Protein AF-A0A7C5MSK5-F1 (afdb_monomer)

Foldseek 3Di:
DPPPPPVVVVVPPVVVVVVVVVVVVCVCCPDPVNVVVVVVVPDDPVVVVVVVVVCLVVQVVVDPDPVSVVVSVVVVVVVVLVVVQCCCCVVVVADQPLSVVLVVQLVVQCCVQCDCPVVDRDDPVVSVVVSVVVSVVVCCVLVVVLVVDDHVVSNVSSVVNNVVD

Mean predicted aligned error: 13.77 Å

Radius of gyration: 24.43 Å; Cα contacts (8 Å, |Δi|>4): 81; chains: 1; bounding box: 42×59×68 Å

pLDDT: mean 76.77, std 10.59, range [50.25, 93.06]

Structure (mmCIF, N/CA/C/O backbone):
data_AF-A0A7C5MSK5-F1
#
_entry.id   AF-A0A7C5MSK5-F1
#
loop_
_atom_site.group_PDB
_atom_site.id
_atom_site.type_symbol
_atom_site.label_atom_id
_atom_site.label_alt_id
_atom_site.label_comp_id
_atom_site.label_asym_id
_atom_site.label_entity_id
_atom_site.label_seq_id
_atom_site.pdbx_PDB_ins_code
_atom_site.Cartn_x
_atom_site.Cartn_y
_atom_site.Cartn_z
_atom_site.occupancy
_atom_site.B_iso_or_equiv
_atom_site.auth_seq_id
_atom_site.auth_comp_id
_atom_site.auth_asym_id
_atom_site.auth_atom_id
_atom_site.pdbx_PDB_model_num
ATOM 1 N N . MET A 1 1 ? -23.094 27.387 48.969 1.00 50.25 1 MET A N 1
ATOM 2 C CA . MET A 1 1 ? -21.885 28.092 48.477 1.00 50.25 1 MET A CA 1
ATOM 3 C C . MET A 1 1 ? -21.241 27.317 47.320 1.00 50.25 1 MET A C 1
ATOM 5 O O . MET A 1 1 ? -20.204 26.709 47.516 1.00 50.25 1 MET A O 1
ATOM 9 N N . GLY A 1 2 ? -21.841 27.285 46.120 1.00 55.19 2 GLY A N 1
ATOM 10 C CA . GLY A 1 2 ? -21.257 26.493 45.015 1.00 55.19 2 GLY A CA 1
ATOM 11 C C . GLY A 1 2 ? -21.696 26.831 43.585 1.00 55.19 2 GLY A C 1
ATOM 12 O O . GLY A 1 2 ? -21.072 26.357 42.645 1.00 55.19 2 GLY A O 1
ATOM 13 N N . ALA A 1 3 ? -22.719 27.669 43.387 1.00 58.47 3 ALA A N 1
ATOM 14 C CA . ALA A 1 3 ? -23.242 27.969 42.048 1.00 58.47 3 ALA A CA 1
ATOM 15 C C . ALA A 1 3 ? -22.539 29.143 41.329 1.00 58.47 3 ALA A C 1
ATOM 17 O O . ALA A 1 3 ? -22.698 29.295 40.126 1.00 58.47 3 ALA A O 1
ATOM 18 N N . GLY A 1 4 ? -21.739 29.955 42.035 1.00 54.47 4 GLY A N 1
ATOM 19 C CA . GLY A 1 4 ? -21.112 31.167 41.480 1.00 54.47 4 GLY A CA 1
ATOM 20 C C . GLY A 1 4 ? -19.731 30.981 40.836 1.00 54.47 4 GLY A C 1
ATOM 21 O O . GLY A 1 4 ? -19.234 31.903 40.206 1.00 54.47 4 GLY A O 1
ATOM 22 N N . LEU A 1 5 ? -19.100 29.808 40.980 1.00 58.09 5 LEU A N 1
ATOM 23 C CA . LEU A 1 5 ? -17.732 29.565 40.486 1.00 58.09 5 LEU A CA 1
ATOM 24 C C . LEU A 1 5 ? -17.676 28.941 39.081 1.00 58.09 5 LEU A C 1
ATOM 26 O O . LEU A 1 5 ? -16.615 28.939 38.465 1.00 58.09 5 LEU A O 1
ATOM 30 N N . LYS A 1 6 ? -18.796 28.429 38.547 1.00 55.56 6 LYS A N 1
ATOM 31 C CA . LYS A 1 6 ? -18.825 27.852 37.190 1.00 55.56 6 LYS A CA 1
ATOM 32 C C . LYS A 1 6 ? -18.839 28.920 36.090 1.00 55.56 6 LYS A C 1
ATOM 34 O O . LYS A 1 6 ? -18.105 28.763 35.117 1.00 55.56 6 LYS A O 1
ATOM 39 N N . SER A 1 7 ? -19.567 30.029 36.271 1.00 56.59 7 SER A N 1
ATOM 40 C CA . SER A 1 7 ? -19.706 31.061 35.226 1.00 56.59 7 SER A CA 1
ATOM 41 C C . SER A 1 7 ? -18.412 31.834 34.949 1.00 56.59 7 SER A C 1
ATOM 43 O O . SER A 1 7 ? -18.141 32.186 33.806 1.00 56.59 7 SER A O 1
ATOM 45 N N . LEU A 1 8 ? -17.558 32.025 35.961 1.00 57.50 8 LEU A N 1
ATOM 46 C CA . LEU A 1 8 ? -16.261 32.700 35.809 1.00 57.50 8 LEU A CA 1
ATOM 47 C C . LEU A 1 8 ? -15.226 31.868 35.038 1.00 57.50 8 LEU A C 1
ATOM 49 O O . LEU A 1 8 ? -14.209 32.402 34.612 1.00 57.50 8 LEU A O 1
ATOM 53 N N . SER A 1 9 ? -15.468 30.566 34.860 1.00 59.94 9 SER A N 1
ATOM 54 C CA . SER A 1 9 ? -14.573 29.682 34.112 1.00 59.94 9 SER A CA 1
ATOM 55 C C . SER A 1 9 ? -14.976 29.536 32.635 1.00 59.94 9 SER A C 1
ATOM 57 O O . SER A 1 9 ? -14.145 29.190 31.801 1.00 59.94 9 SER A O 1
ATOM 59 N N . GLU A 1 10 ? -16.233 29.809 32.286 1.00 59.78 10 GLU A N 1
ATOM 60 C CA . GLU A 1 10 ? -16.720 29.804 30.895 1.00 59.78 10 GLU A CA 1
ATOM 61 C C . GLU A 1 10 ? -16.517 31.172 30.225 1.00 59.78 10 GLU A C 1
ATOM 63 O O . GLU A 1 10 ? -16.223 31.257 29.033 1.00 59.78 10 GLU A O 1
ATOM 68 N N . PHE A 1 11 ? -16.550 32.255 31.008 1.00 59.31 11 PHE A N 1
ATOM 69 C CA . PHE A 1 11 ? -16.302 33.604 30.513 1.00 59.31 11 PHE A CA 1
ATOM 70 C C . PHE A 1 11 ? -14.816 33.799 30.159 1.00 59.31 11 PHE A C 1
ATOM 72 O O . PHE A 1 11 ? -13.967 34.018 31.020 1.00 59.31 11 PHE A O 1
ATOM 79 N N . GLY A 1 12 ? -14.492 33.686 28.869 1.00 64.50 12 GLY A N 1
ATOM 80 C CA . GLY A 1 12 ? -13.168 33.976 28.311 1.00 64.50 12 GLY A CA 1
ATOM 81 C C . GLY A 1 12 ? -12.453 32.784 27.675 1.00 64.50 12 GLY A C 1
ATOM 82 O O . GLY A 1 12 ? -11.651 33.008 26.772 1.00 64.50 12 GLY A O 1
ATOM 83 N N . ARG A 1 13 ? -12.765 31.534 28.050 1.00 65.50 13 ARG A N 1
ATOM 84 C CA . ARG A 1 13 ? -12.197 30.353 27.367 1.00 65.50 13 ARG A CA 1
ATOM 85 C C . ARG A 1 13 ? -12.803 30.160 25.983 1.00 65.50 13 ARG A C 1
ATOM 87 O O . ARG A 1 13 ? -12.049 30.027 25.028 1.00 65.50 13 ARG A O 1
ATOM 94 N N . ASP A 1 14 ? -14.120 30.260 25.852 1.00 70.25 14 ASP A N 1
ATOM 95 C CA . ASP A 1 14 ? -14.796 29.981 24.577 1.00 70.25 14 ASP A CA 1
ATOM 96 C C . ASP A 1 14 ? -14.545 31.084 23.550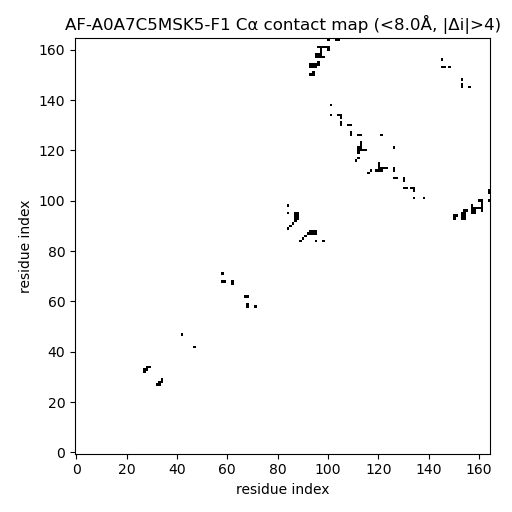 1.00 70.25 14 ASP A C 1
ATOM 98 O O . ASP A 1 14 ? -14.301 30.813 22.378 1.00 70.25 14 ASP A O 1
ATOM 102 N N . GLU A 1 15 ? -14.492 32.342 23.993 1.00 75.25 15 GLU A N 1
ATOM 103 C CA . GLU A 1 15 ? -14.142 33.444 23.103 1.00 75.25 15 GLU A CA 1
ATOM 104 C C . GLU A 1 15 ? -12.661 33.452 22.717 1.00 75.25 15 GLU A C 1
ATOM 106 O O . GLU A 1 15 ? -12.322 33.837 21.599 1.00 75.25 15 GLU A O 1
ATOM 111 N N . TRP A 1 16 ? -11.758 33.084 23.634 1.00 71.31 16 TRP A N 1
ATOM 112 C CA . TRP A 1 16 ? -10.331 32.997 23.323 1.00 71.31 16 TRP A CA 1
ATOM 113 C C . TRP A 1 16 ? -10.060 31.833 22.371 1.00 71.31 16 TRP A C 1
ATOM 115 O O . TRP A 1 16 ? -9.386 32.033 21.366 1.00 71.31 16 TRP A O 1
ATOM 125 N N . VAL A 1 17 ? -10.670 30.667 22.609 1.00 75.75 17 VAL A N 1
ATOM 126 C CA . VAL A 1 17 ? -10.592 29.501 21.717 1.00 75.75 17 VAL A CA 1
ATOM 127 C C . VAL A 1 17 ? -11.210 29.815 20.355 1.00 75.75 17 VAL A C 1
ATOM 129 O O . VAL A 1 17 ? -10.556 29.579 19.345 1.00 75.75 17 VAL A O 1
ATOM 132 N N . ALA A 1 18 ? -12.388 30.444 20.295 1.00 72.75 18 ALA A N 1
ATOM 133 C CA . ALA A 1 18 ? -13.009 30.838 19.028 1.00 72.75 18 ALA A CA 1
ATOM 134 C C . ALA A 1 18 ? -12.178 31.888 18.267 1.00 72.75 18 ALA A C 1
ATOM 136 O O . ALA A 1 18 ? -12.077 31.838 17.039 1.00 72.75 18 ALA A O 1
ATOM 137 N N . ARG A 1 19 ? -11.544 32.837 18.973 1.00 74.81 19 ARG A N 1
ATOM 138 C CA . ARG A 1 19 ? -10.623 33.813 18.363 1.00 74.81 19 ARG A CA 1
ATOM 139 C C . ARG A 1 19 ? -9.342 33.151 17.859 1.00 74.81 19 ARG A C 1
ATOM 141 O O . ARG A 1 19 ? -8.863 33.536 16.794 1.00 74.81 19 ARG A O 1
ATOM 148 N N . GLU A 1 20 ? -8.821 32.157 18.571 1.00 71.94 20 GLU A N 1
ATOM 149 C CA . GLU A 1 20 ? -7.599 31.438 18.205 1.00 71.94 20 GLU A CA 1
ATOM 150 C C . GLU A 1 20 ? -7.835 30.441 17.061 1.00 71.94 20 GLU A C 1
ATOM 152 O O . GLU A 1 20 ? -7.024 30.359 16.137 1.00 71.94 20 GLU A O 1
ATOM 157 N N . GLU A 1 21 ? -8.980 29.752 17.042 1.00 68.19 21 GLU A N 1
ATOM 158 C CA . GLU A 1 21 ? -9.434 28.942 15.906 1.00 68.19 21 GLU A CA 1
ATOM 159 C C . GLU A 1 21 ? -9.630 29.804 14.663 1.00 68.19 21 GLU A C 1
ATOM 161 O O . GLU A 1 21 ? -9.131 29.450 13.594 1.00 68.19 21 GLU A O 1
ATOM 166 N N . LYS A 1 22 ? -10.253 30.979 14.807 1.00 65.56 22 LYS A N 1
ATOM 167 C CA . LYS A 1 22 ? -10.394 31.941 13.710 1.00 65.56 22 LYS A CA 1
ATOM 168 C C . LYS A 1 22 ? -9.035 32.473 13.243 1.00 65.56 22 LYS A C 1
ATOM 170 O O . LYS A 1 22 ? -8.800 32.537 12.044 1.00 65.56 22 LYS A O 1
ATOM 175 N N . ARG A 1 23 ? -8.080 32.740 14.148 1.00 63.53 23 ARG A N 1
ATOM 176 C CA . ARG A 1 23 ? -6.688 33.110 13.800 1.00 63.53 23 ARG A CA 1
ATOM 177 C C . ARG A 1 23 ? -5.941 31.993 13.072 1.00 63.53 23 ARG A C 1
ATOM 179 O O . ARG A 1 23 ? -5.189 32.278 12.140 1.00 63.53 23 ARG A O 1
ATOM 186 N N . ARG A 1 24 ? -6.132 30.733 13.476 1.00 63.25 24 ARG A N 1
ATOM 187 C CA . ARG A 1 24 ? -5.553 29.554 12.807 1.00 63.25 24 ARG A CA 1
ATOM 188 C C . ARG A 1 24 ? -6.176 29.329 11.430 1.00 63.25 24 ARG A C 1
ATOM 190 O O . ARG A 1 24 ? -5.444 29.040 10.486 1.00 63.25 24 ARG A O 1
ATOM 197 N N . GLN A 1 25 ? -7.488 29.516 11.295 1.00 63.75 25 GLN A N 1
ATOM 198 C CA . GLN A 1 25 ? -8.202 29.442 10.018 1.00 63.75 25 GLN A CA 1
ATOM 199 C C . GLN A 1 25 ? -7.803 30.591 9.078 1.00 63.75 25 GLN A C 1
ATOM 201 O O . GLN A 1 25 ? -7.498 30.339 7.912 1.00 63.75 25 GLN A O 1
ATOM 206 N N . ASP A 1 26 ? -7.696 31.822 9.580 1.00 60.56 26 ASP A N 1
ATOM 207 C CA . ASP A 1 26 ? -7.295 33.012 8.814 1.00 60.56 26 ASP A CA 1
ATOM 208 C C . ASP A 1 26 ? -5.798 32.994 8.445 1.00 60.56 26 ASP A C 1
ATOM 210 O O . ASP A 1 26 ? -5.410 33.428 7.358 1.00 60.56 26 ASP A O 1
ATOM 214 N N . GLY A 1 27 ? -4.938 32.451 9.315 1.00 60.00 27 GLY A N 1
ATOM 215 C CA . GLY A 1 27 ? -3.505 32.280 9.056 1.00 60.00 27 GLY A CA 1
ATOM 216 C C . GLY A 1 27 ? -3.202 31.173 8.042 1.00 60.00 27 GLY A C 1
ATOM 217 O O . GLY A 1 27 ? -2.322 31.333 7.195 1.00 60.00 27 GLY A O 1
ATOM 218 N N . ALA A 1 28 ? -3.963 30.074 8.074 1.00 57.59 28 ALA A N 1
ATOM 219 C CA . ALA A 1 28 ? -3.832 28.978 7.113 1.00 57.59 28 ALA A CA 1
ATOM 220 C C . ALA A 1 28 ? -4.424 29.313 5.731 1.00 57.59 28 ALA A C 1
ATOM 222 O O . ALA A 1 28 ? -3.951 28.791 4.720 1.00 57.59 28 ALA A O 1
ATOM 223 N N . SER A 1 29 ? -5.433 30.188 5.671 1.00 55.62 29 SER A N 1
ATOM 224 C CA . SER A 1 29 ? -6.126 30.567 4.431 1.00 55.62 29 SER A CA 1
ATOM 225 C C . SER A 1 29 ? -5.486 31.747 3.686 1.00 55.62 29 SER A C 1
ATOM 227 O O . SER A 1 29 ? -5.627 31.830 2.468 1.00 55.62 29 SER A O 1
ATOM 229 N N . ARG A 1 30 ? -4.726 32.625 4.361 1.00 59.44 30 ARG A N 1
ATOM 230 C CA . ARG A 1 30 ? -4.070 33.794 3.727 1.00 59.44 30 ARG A CA 1
ATOM 231 C C . ARG A 1 30 ? -2.661 33.554 3.176 1.00 59.44 30 ARG A C 1
ATOM 233 O O . ARG A 1 30 ? -2.131 34.409 2.468 1.00 59.44 30 ARG A O 1
ATOM 240 N N . GLY A 1 31 ? -2.030 32.419 3.472 1.00 64.75 31 GLY A N 1
ATOM 241 C CA . GLY A 1 31 ? -0.709 32.088 2.931 1.00 64.75 31 GLY A CA 1
ATOM 242 C C . GLY A 1 31 ? -0.776 31.667 1.459 1.00 64.75 31 GLY A C 1
ATOM 243 O O . GLY A 1 31 ? -1.725 31.009 1.048 1.00 64.75 31 GLY A O 1
ATOM 244 N N . ARG A 1 32 ? 0.274 31.944 0.669 1.00 64.69 32 ARG A N 1
ATOM 245 C CA . ARG A 1 32 ? 0.451 31.423 -0.712 1.00 64.69 32 ARG A CA 1
ATOM 246 C C . ARG A 1 32 ? 0.181 29.909 -0.826 1.00 64.69 32 ARG A C 1
ATOM 248 O O . ARG A 1 32 ? -0.256 29.428 -1.864 1.00 64.69 32 ARG A O 1
ATOM 255 N N . LEU A 1 33 ? 0.397 29.179 0.268 1.00 64.75 33 LEU A N 1
ATOM 256 C CA . LEU A 1 33 ? 0.122 27.751 0.418 1.00 64.75 33 LEU A CA 1
ATOM 257 C C . LEU A 1 33 ? -1.383 27.416 0.436 1.00 64.75 33 LEU A C 1
ATOM 259 O O . LEU A 1 33 ? -1.766 26.367 -0.069 1.00 64.75 33 LEU A O 1
ATOM 263 N N . GLY A 1 34 ? -2.240 28.301 0.954 1.00 63.84 34 GLY A N 1
ATOM 264 C CA . GLY A 1 34 ? -3.701 28.165 0.937 1.00 63.84 34 GLY A CA 1
ATOM 265 C C . GLY A 1 34 ? -4.287 28.298 -0.469 1.00 63.84 34 GLY A C 1
ATOM 266 O O . GLY A 1 34 ? -5.127 27.490 -0.853 1.00 63.84 34 GLY A O 1
ATOM 267 N N . LEU A 1 35 ? -3.759 29.226 -1.278 1.00 68.94 35 LEU A N 1
ATOM 268 C CA . LEU A 1 35 ? -4.138 29.384 -2.691 1.00 68.94 35 LEU A CA 1
ATOM 269 C C . LEU A 1 35 ? -3.721 28.173 -3.535 1.00 68.94 35 LEU A C 1
ATOM 271 O O . LEU A 1 35 ? -4.516 27.674 -4.327 1.00 68.94 35 LEU A O 1
ATOM 275 N N . LEU A 1 36 ? -2.505 27.651 -3.328 1.00 66.00 36 LEU A N 1
ATOM 276 C CA . LEU A 1 36 ? -2.052 26.418 -3.982 1.00 66.00 36 LEU A CA 1
ATOM 277 C C . LEU A 1 36 ? -2.899 25.213 -3.558 1.00 66.00 36 LEU A C 1
ATOM 279 O O . LEU A 1 36 ? -3.267 24.396 -4.398 1.00 66.00 36 LEU A O 1
ATOM 283 N N . ARG A 1 37 ? -3.261 25.118 -2.272 1.00 64.44 37 ARG A N 1
ATOM 284 C CA . ARG A 1 37 ? -4.118 24.044 -1.752 1.00 64.44 37 ARG A CA 1
ATOM 285 C C . ARG A 1 37 ? -5.536 24.123 -2.315 1.00 64.44 37 ARG A C 1
ATOM 287 O O . ARG A 1 37 ? -6.082 23.088 -2.679 1.00 64.44 37 ARG A O 1
ATOM 294 N N . GLN A 1 38 ? -6.104 25.322 -2.437 1.00 68.62 38 GLN A N 1
ATOM 295 C CA . GLN A 1 38 ? -7.431 25.549 -3.013 1.00 68.62 38 GLN A CA 1
ATOM 296 C C . GLN A 1 38 ? -7.444 25.277 -4.523 1.00 68.62 38 GLN A C 1
ATOM 298 O O . GLN A 1 38 ? -8.363 24.626 -5.013 1.00 68.62 38 GLN A O 1
ATOM 303 N N . ALA A 1 39 ? -6.387 25.669 -5.244 1.00 67.88 39 ALA A N 1
ATOM 304 C CA . ALA A 1 39 ? -6.204 25.318 -6.651 1.00 67.88 39 ALA A CA 1
ATOM 305 C C . ALA A 1 39 ? -6.086 23.798 -6.846 1.00 67.88 39 ALA A C 1
ATOM 307 O O . ALA A 1 39 ? -6.702 23.251 -7.752 1.00 67.88 39 ALA A O 1
ATOM 308 N N . TRP A 1 40 ? -5.363 23.095 -5.966 1.00 64.12 40 TRP A N 1
ATOM 309 C CA . TRP A 1 40 ? -5.205 21.637 -6.036 1.00 64.12 40 TRP A CA 1
ATOM 310 C C . TRP A 1 40 ? -6.466 20.865 -5.614 1.00 64.12 40 TRP A C 1
ATOM 312 O O . TRP A 1 40 ? -6.715 19.760 -6.095 1.00 64.12 40 TRP A O 1
ATOM 322 N N . GLN A 1 41 ? -7.282 21.443 -4.728 1.00 66.81 41 GLN A N 1
ATOM 323 C CA . GLN A 1 41 ? -8.586 20.898 -4.334 1.00 66.81 41 GLN A CA 1
ATOM 324 C C . GLN A 1 41 ? -9.691 21.185 -5.359 1.00 66.81 41 GLN A C 1
ATOM 326 O O . GLN A 1 41 ? -10.651 20.423 -5.414 1.00 66.81 41 GLN A O 1
ATOM 331 N N . GLY A 1 42 ? -9.541 22.229 -6.180 1.00 65.88 42 GLY A N 1
ATOM 332 C CA . GLY A 1 42 ? -10.430 22.527 -7.306 1.00 65.88 42 GLY A CA 1
ATOM 333 C C . GLY A 1 42 ? -10.215 21.631 -8.530 1.00 65.88 42 GLY A C 1
ATOM 334 O O . GLY A 1 42 ? -11.008 21.681 -9.464 1.00 65.88 42 GLY A O 1
ATOM 335 N N . VAL A 1 43 ? -9.161 20.807 -8.539 1.00 67.62 43 VAL A N 1
ATOM 336 C CA . VAL A 1 43 ? -8.927 19.823 -9.598 1.00 67.62 43 VAL A CA 1
ATOM 337 C C . VAL A 1 43 ? -9.791 18.589 -9.356 1.00 67.62 43 VAL A C 1
ATOM 339 O O . VAL A 1 43 ? -9.684 17.939 -8.311 1.00 67.62 43 VAL A O 1
ATOM 342 N N . ASP A 1 44 ? -10.591 18.228 -10.360 1.00 73.38 44 ASP A N 1
ATOM 343 C CA . ASP A 1 44 ? -11.416 17.023 -10.349 1.00 73.38 44 ASP A CA 1
ATOM 344 C C . ASP A 1 44 ? -10.610 15.783 -9.940 1.00 73.38 44 ASP A C 1
ATOM 346 O O . ASP A 1 44 ? -9.511 15.524 -10.441 1.00 73.38 44 ASP A O 1
ATOM 350 N N . SER A 1 45 ? -11.187 14.964 -9.052 1.00 71.38 45 SER A N 1
ATOM 351 C CA . SER A 1 45 ? -10.546 13.750 -8.520 1.00 71.38 45 SER A CA 1
ATOM 352 C C . SER A 1 45 ? -10.023 12.834 -9.638 1.00 71.38 45 SER A C 1
ATOM 354 O O . SER A 1 45 ? -8.922 12.295 -9.541 1.00 71.38 45 SER A O 1
ATOM 356 N N . ARG A 1 46 ? -10.754 12.745 -10.758 1.00 72.25 46 ARG A N 1
ATOM 357 C CA . ARG A 1 46 ? -10.360 11.973 -11.948 1.00 72.25 46 ARG A CA 1
ATOM 358 C C . ARG A 1 46 ? -9.066 12.487 -12.582 1.00 72.25 46 ARG A C 1
ATOM 360 O O . ARG A 1 46 ? -8.225 11.681 -12.964 1.00 72.25 46 ARG A O 1
ATOM 367 N N . LEU A 1 47 ? -8.873 13.805 -12.649 1.00 75.31 47 LEU A N 1
ATOM 368 C CA . LEU A 1 47 ? -7.674 14.409 -13.231 1.00 75.31 47 LEU A CA 1
ATOM 369 C C . LEU A 1 47 ? -6.449 14.211 -12.327 1.00 75.31 47 LEU A C 1
ATOM 371 O O . LEU A 1 47 ? -5.346 14.005 -12.825 1.00 75.31 47 LEU A O 1
ATOM 375 N N . ARG A 1 48 ? -6.645 14.179 -11.003 1.00 76.69 48 ARG A N 1
ATOM 376 C CA . ARG A 1 48 ? -5.584 13.845 -10.035 1.00 76.69 48 ARG A CA 1
ATOM 377 C C . ARG A 1 48 ? -5.124 12.391 -10.169 1.00 76.69 48 ARG A C 1
ATOM 379 O O . ARG A 1 48 ? -3.921 12.142 -10.181 1.00 76.69 48 ARG A O 1
ATOM 386 N N . TRP A 1 49 ? -6.056 11.450 -10.329 1.00 76.62 49 TRP A N 1
ATOM 387 C CA . TRP A 1 49 ? -5.725 10.043 -10.588 1.00 76.62 49 TRP A CA 1
ATOM 388 C C . TRP A 1 49 ? -5.056 9.840 -11.950 1.00 76.62 49 TRP A C 1
ATOM 390 O O . TRP A 1 49 ? -4.077 9.102 -12.039 1.00 76.62 49 TRP A O 1
ATOM 400 N N . LEU A 1 50 ? -5.523 10.536 -12.993 1.00 76.62 50 LEU A N 1
ATOM 401 C CA . LEU A 1 50 ? -4.891 10.508 -14.314 1.00 76.62 50 LEU A CA 1
ATOM 402 C C . LEU A 1 50 ? -3.472 11.077 -14.278 1.00 76.62 50 LEU A C 1
ATOM 404 O O . LEU A 1 50 ? -2.569 10.455 -14.821 1.00 76.62 50 LEU A O 1
ATOM 408 N N . ALA A 1 51 ? -3.248 12.203 -13.598 1.00 77.19 51 ALA A N 1
ATOM 409 C CA . ALA A 1 51 ? -1.913 12.773 -13.435 1.00 77.19 51 ALA A CA 1
ATOM 410 C C . ALA A 1 51 ? -0.970 11.817 -12.687 1.00 77.19 51 ALA A C 1
ATOM 412 O O . ALA A 1 51 ? 0.183 11.672 -13.084 1.00 77.19 51 ALA A O 1
ATOM 413 N N . ALA A 1 52 ? -1.458 11.122 -11.654 1.00 77.50 52 ALA A N 1
ATOM 414 C CA . ALA A 1 52 ? -0.678 10.119 -10.930 1.00 77.50 52 ALA A CA 1
ATOM 415 C C . ALA A 1 52 ? -0.318 8.907 -11.810 1.00 77.50 52 ALA A C 1
ATOM 417 O O . ALA A 1 52 ? 0.836 8.485 -11.818 1.00 77.50 52 ALA A O 1
ATOM 418 N N . LEU A 1 53 ? -1.273 8.384 -12.589 1.00 79.06 53 LEU A N 1
ATOM 419 C CA . LEU A 1 53 ? -1.044 7.293 -13.549 1.00 79.06 53 LEU A CA 1
ATOM 420 C C . LEU A 1 53 ? -0.063 7.690 -14.656 1.00 79.06 53 LEU A C 1
ATOM 422 O O . LEU A 1 53 ? 0.827 6.920 -15.021 1.00 79.06 53 LEU A O 1
ATOM 426 N N . LEU A 1 54 ? -0.216 8.906 -15.174 1.00 79.00 54 LEU A N 1
ATOM 427 C CA . LEU A 1 54 ? 0.621 9.457 -16.229 1.00 79.00 54 LEU A CA 1
ATOM 428 C C . LEU A 1 54 ? 2.052 9.646 -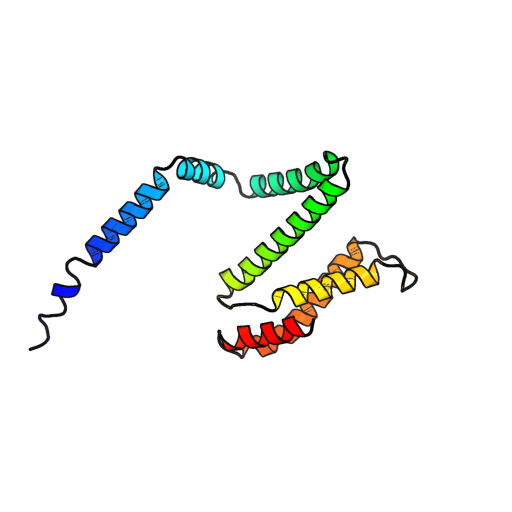15.716 1.00 79.00 54 LEU A C 1
ATOM 430 O O . LEU A 1 54 ? 2.987 9.190 -16.367 1.00 79.00 54 LEU A O 1
ATOM 434 N N . LEU A 1 55 ? 2.226 10.187 -14.506 1.00 78.12 55 LEU A N 1
ATOM 435 C CA . LEU A 1 55 ? 3.528 10.289 -13.845 1.00 78.12 55 LEU A CA 1
ATOM 436 C C . LEU A 1 55 ? 4.160 8.905 -13.614 1.00 78.12 55 LEU A C 1
ATOM 438 O O . LEU A 1 55 ? 5.320 8.699 -13.959 1.00 78.12 55 LEU A O 1
ATOM 442 N N . ALA A 1 56 ? 3.393 7.942 -13.091 1.00 74.69 56 ALA A N 1
ATOM 443 C CA . ALA A 1 56 ? 3.870 6.582 -12.833 1.00 74.69 56 ALA A CA 1
ATOM 444 C C . ALA A 1 56 ? 4.332 5.858 -14.110 1.00 74.69 56 ALA A C 1
ATOM 446 O O . ALA A 1 56 ? 5.256 5.052 -14.054 1.00 74.69 56 ALA A O 1
ATOM 447 N N . THR A 1 57 ? 3.721 6.170 -15.256 1.00 72.69 57 THR A N 1
ATOM 448 C CA . THR A 1 57 ? 4.085 5.590 -16.558 1.00 72.69 57 THR 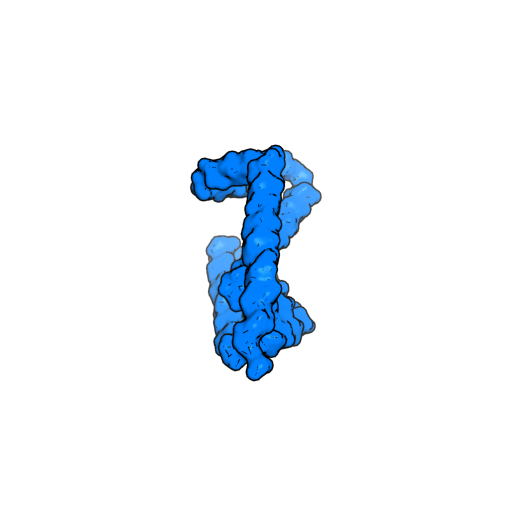A CA 1
ATOM 449 C C . THR A 1 57 ? 5.254 6.341 -17.204 1.00 72.69 57 THR A C 1
ATOM 451 O O . THR A 1 57 ? 6.162 5.724 -17.749 1.00 72.69 57 THR A O 1
ATOM 454 N N . LEU A 1 58 ? 5.291 7.672 -17.115 1.00 74.69 58 LEU A N 1
ATOM 455 C CA . LEU A 1 58 ? 6.340 8.489 -17.737 1.00 74.69 58 LEU A CA 1
ATOM 456 C C . LEU A 1 58 ? 7.702 8.362 -17.055 1.00 74.69 58 LEU A C 1
ATOM 458 O O . LEU A 1 58 ? 8.717 8.419 -17.743 1.00 74.69 58 LEU A O 1
ATOM 462 N N . VAL A 1 59 ? 7.744 8.173 -15.733 1.00 71.62 59 VAL A N 1
ATOM 463 C CA . VAL A 1 59 ? 9.005 8.047 -14.983 1.00 71.62 59 VAL A CA 1
ATOM 464 C C . VAL A 1 59 ? 9.894 6.905 -15.508 1.00 71.62 59 VAL A C 1
ATOM 466 O O . VAL A 1 59 ? 11.042 7.191 -15.845 1.00 71.62 59 VAL A O 1
ATOM 469 N N . PRO A 1 60 ? 9.421 5.651 -15.655 1.00 70.75 60 PRO A N 1
ATOM 470 C CA . PRO A 1 60 ? 10.243 4.573 -16.210 1.00 70.75 60 PRO A CA 1
ATOM 471 C C . PRO A 1 60 ? 10.523 4.715 -17.715 1.00 70.75 60 PRO A C 1
ATOM 473 O O . PRO A 1 60 ? 11.524 4.193 -18.190 1.00 70.75 60 PRO A O 1
ATOM 476 N N . LEU A 1 61 ? 9.678 5.429 -18.467 1.00 68.75 61 LEU A N 1
ATOM 477 C CA . LEU A 1 61 ? 9.866 5.661 -19.907 1.00 68.75 61 LEU A CA 1
ATOM 478 C C . LEU A 1 61 ? 10.906 6.754 -20.214 1.00 68.75 61 LEU A C 1
ATOM 480 O O . LEU A 1 61 ? 11.598 6.673 -21.225 1.00 68.75 61 LEU A O 1
ATOM 484 N N . LEU A 1 62 ? 11.029 7.766 -19.351 1.00 68.12 62 LEU A N 1
ATOM 485 C CA . LEU A 1 62 ? 12.013 8.849 -19.479 1.00 68.12 62 LEU A CA 1
ATOM 486 C C . LEU A 1 62 ? 13.349 8.508 -18.803 1.00 68.12 62 LEU A C 1
ATOM 488 O O . LEU A 1 62 ? 14.395 9.027 -19.195 1.00 68.12 62 LEU A O 1
ATOM 492 N N . ALA A 1 63 ? 13.329 7.647 -17.783 1.00 66.44 63 ALA A N 1
ATOM 493 C CA . ALA A 1 63 ?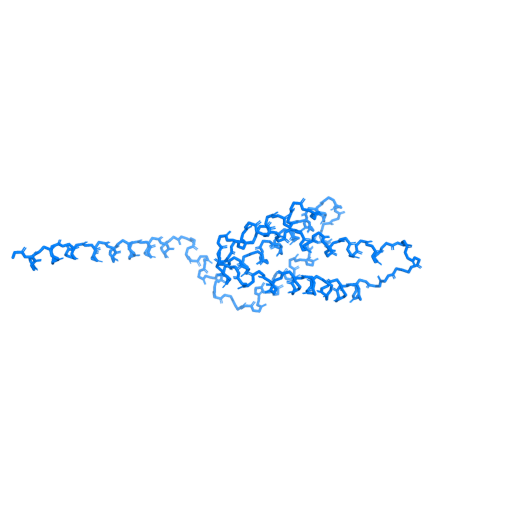 14.521 7.230 -17.061 1.00 66.44 63 ALA A CA 1
ATOM 494 C C . ALA A 1 63 ? 15.204 6.042 -17.761 1.00 66.44 63 ALA A C 1
ATOM 496 O O . ALA A 1 63 ? 14.918 4.884 -17.482 1.00 66.44 63 ALA A O 1
ATOM 497 N N . SER A 1 64 ? 16.182 6.326 -18.623 1.00 69.62 64 SER A N 1
ATOM 498 C CA . SER A 1 64 ? 17.065 5.312 -19.228 1.00 69.62 64 SER A CA 1
ATOM 499 C C . SER A 1 64 ? 18.057 4.678 -18.234 1.00 69.62 64 SER A C 1
ATOM 501 O O . SER A 1 64 ? 18.746 3.717 -18.569 1.00 69.62 64 SER A O 1
ATOM 503 N N . ASN A 1 65 ? 18.140 5.200 -17.003 1.00 81.25 65 ASN A N 1
ATOM 504 C CA . ASN A 1 65 ? 19.040 4.724 -15.957 1.00 81.25 65 ASN A CA 1
ATOM 505 C C . ASN A 1 65 ? 18.321 3.775 -14.981 1.00 81.25 65 ASN A C 1
ATOM 507 O O . ASN A 1 65 ? 17.413 4.189 -14.256 1.00 81.25 65 ASN A O 1
ATOM 511 N N . VAL A 1 66 ? 18.802 2.529 -14.907 1.00 83.06 66 VAL A N 1
ATOM 512 C CA . VAL A 1 66 ? 18.301 1.465 -14.015 1.00 83.06 66 VAL A CA 1
ATOM 513 C C . VAL A 1 66 ? 18.215 1.918 -12.553 1.00 83.06 66 VAL A C 1
ATOM 515 O O . VAL A 1 66 ? 17.245 1.593 -11.871 1.00 83.06 66 VAL A O 1
ATOM 518 N N . TYR A 1 67 ? 19.173 2.721 -12.081 1.00 85.06 67 TYR A N 1
ATOM 519 C CA . TYR A 1 67 ? 19.169 3.242 -10.712 1.00 85.06 67 TYR A CA 1
ATOM 520 C C . TYR A 1 67 ? 17.932 4.105 -10.429 1.00 85.06 67 TYR A C 1
ATOM 522 O O . TYR A 1 67 ? 17.268 3.934 -9.409 1.00 85.06 67 TYR A O 1
ATOM 530 N N . VAL A 1 68 ? 17.584 5.007 -11.352 1.00 84.06 68 VAL A N 1
ATOM 531 C CA . VAL A 1 68 ? 16.442 5.918 -11.184 1.00 84.06 68 VAL A CA 1
ATOM 532 C C . VAL A 1 68 ? 15.130 5.137 -11.193 1.00 84.06 68 VAL A C 1
ATOM 534 O O . VAL A 1 68 ? 14.258 5.406 -10.370 1.00 84.06 68 VAL A O 1
ATOM 537 N N . VAL A 1 69 ? 15.011 4.130 -12.063 1.00 84.62 69 VAL A N 1
ATOM 538 C CA . VAL A 1 69 ? 13.836 3.246 -12.113 1.00 84.62 69 VAL A CA 1
ATOM 539 C C . VAL A 1 69 ? 13.686 2.457 -10.810 1.00 84.62 69 VAL A C 1
ATOM 541 O O . VAL A 1 69 ? 12.585 2.375 -10.268 1.00 84.62 69 VAL A O 1
ATOM 544 N N . GLN A 1 70 ? 14.783 1.931 -10.259 1.00 86.75 70 GLN A N 1
ATOM 545 C CA . GLN A 1 70 ? 14.757 1.182 -9.003 1.00 86.75 70 GLN A CA 1
ATOM 546 C C . GLN A 1 70 ? 14.381 2.069 -7.808 1.00 86.75 70 GLN A C 1
ATOM 548 O O . GLN A 1 70 ? 13.515 1.694 -7.016 1.00 86.75 70 GLN A O 1
ATOM 553 N N . VAL A 1 71 ? 14.967 3.265 -7.697 1.00 88.81 71 VAL A N 1
ATOM 554 C CA . VAL A 1 71 ? 14.628 4.232 -6.637 1.00 88.81 71 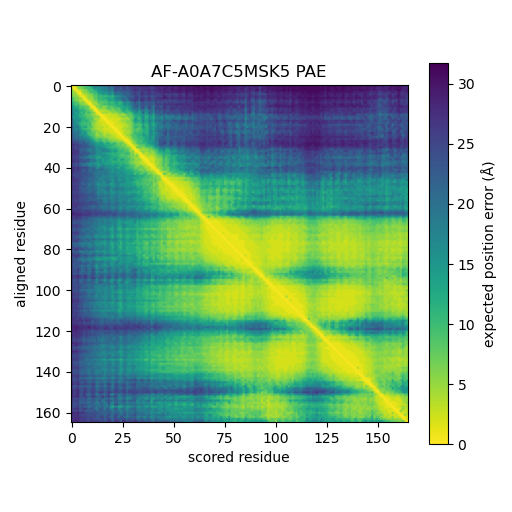VAL A CA 1
ATOM 555 C C . VAL A 1 71 ? 13.178 4.700 -6.761 1.00 88.81 71 VAL A C 1
ATOM 557 O O . VAL A 1 71 ? 12.475 4.788 -5.753 1.00 88.81 71 VAL A O 1
ATOM 560 N N . ALA A 1 72 ? 12.695 4.958 -7.978 1.00 86.31 72 ALA A N 1
ATOM 561 C CA . ALA A 1 72 ? 11.299 5.314 -8.214 1.00 86.31 72 ALA A CA 1
ATOM 562 C C . ALA A 1 72 ? 10.348 4.167 -7.837 1.00 86.31 72 ALA A C 1
ATOM 564 O O . ALA A 1 72 ? 9.334 4.410 -7.183 1.00 86.31 72 ALA A O 1
ATOM 565 N N . GLY A 1 73 ? 10.701 2.922 -8.173 1.00 87.50 73 GLY A N 1
ATOM 566 C CA . GLY A 1 73 ? 9.949 1.727 -7.788 1.00 87.50 73 GLY A CA 1
ATOM 567 C C . GLY A 1 73 ? 9.857 1.551 -6.270 1.00 87.50 73 GLY A C 1
ATOM 568 O O . GLY A 1 73 ? 8.761 1.381 -5.739 1.00 87.50 73 GLY A O 1
ATOM 569 N N . LEU A 1 74 ? 10.981 1.676 -5.557 1.00 91.12 74 LEU A N 1
ATOM 570 C CA . LEU A 1 74 ? 11.013 1.623 -4.089 1.00 91.12 74 LEU A CA 1
ATOM 571 C C . LEU A 1 74 ? 10.219 2.768 -3.455 1.00 91.12 74 LEU A C 1
ATOM 573 O O . LEU A 1 74 ? 9.491 2.564 -2.487 1.00 91.12 74 LEU A O 1
ATOM 577 N N . THR A 1 75 ? 10.314 3.969 -4.022 1.00 90.38 75 THR A N 1
ATOM 578 C CA . THR A 1 75 ? 9.546 5.127 -3.553 1.00 90.38 75 THR A CA 1
ATOM 579 C C . THR A 1 75 ? 8.047 4.890 -3.726 1.00 90.38 75 THR A C 1
ATOM 581 O O . THR A 1 75 ? 7.283 5.090 -2.785 1.00 90.38 75 THR A O 1
ATOM 584 N N . GLY A 1 76 ? 7.616 4.412 -4.898 1.00 89.12 76 GLY A N 1
ATOM 585 C CA . GLY A 1 76 ? 6.222 4.057 -5.164 1.00 89.12 76 GLY A CA 1
ATOM 586 C C . GLY A 1 76 ? 5.707 2.976 -4.213 1.00 89.12 76 GLY A C 1
ATOM 587 O O . GLY A 1 76 ? 4.616 3.115 -3.660 1.00 89.12 76 GLY A O 1
ATOM 588 N N . LEU A 1 77 ? 6.521 1.951 -3.953 1.00 91.06 77 LEU A N 1
ATOM 589 C CA . LEU A 1 77 ? 6.221 0.915 -2.969 1.00 91.06 77 LEU A CA 1
ATOM 590 C C . LEU A 1 77 ? 5.985 1.515 -1.574 1.00 91.06 77 LEU A C 1
ATOM 592 O O . LEU A 1 77 ? 4.944 1.258 -0.972 1.00 91.06 77 LEU A O 1
ATOM 596 N N . TYR A 1 78 ? 6.904 2.345 -1.072 1.00 91.94 78 TYR A N 1
ATOM 597 C CA . TYR A 1 78 ? 6.749 2.974 0.243 1.00 91.94 78 TYR A CA 1
ATOM 598 C C . TYR A 1 78 ? 5.562 3.939 0.311 1.00 91.94 78 TYR A C 1
ATOM 600 O O . TYR A 1 78 ? 4.909 4.010 1.350 1.00 91.94 78 TYR A O 1
ATOM 608 N N . VAL A 1 79 ? 5.231 4.636 -0.779 1.00 90.88 79 VAL A N 1
ATOM 609 C CA . VAL A 1 79 ? 4.019 5.467 -0.856 1.00 90.88 79 VAL A CA 1
ATOM 610 C C . VAL A 1 79 ? 2.764 4.609 -0.711 1.00 90.88 79 VAL A C 1
ATOM 612 O O . VAL A 1 79 ? 1.889 4.953 0.080 1.00 90.88 79 VAL A O 1
ATOM 615 N N . ILE A 1 80 ? 2.673 3.478 -1.418 1.00 90.56 80 ILE A N 1
ATOM 616 C CA . ILE A 1 80 ? 1.531 2.557 -1.299 1.00 90.56 80 ILE A CA 1
ATOM 617 C C . ILE A 1 80 ? 1.453 1.980 0.119 1.00 90.56 80 ILE A C 1
ATOM 619 O O . ILE A 1 80 ? 0.369 1.938 0.700 1.00 90.56 80 ILE A O 1
ATOM 623 N N . LEU A 1 81 ? 2.590 1.593 0.707 1.00 91.25 81 LEU A N 1
ATOM 624 C CA . LEU A 1 81 ? 2.644 1.102 2.085 1.00 91.25 81 LEU A CA 1
ATOM 625 C C . LEU A 1 81 ? 2.172 2.163 3.087 1.00 91.25 81 LEU A C 1
ATOM 627 O O . LEU A 1 81 ? 1.338 1.865 3.939 1.00 91.25 81 LEU A O 1
ATOM 631 N N . ALA A 1 82 ? 2.643 3.402 2.952 1.00 90.31 82 ALA A N 1
ATOM 632 C CA . ALA A 1 82 ? 2.235 4.512 3.806 1.00 90.31 82 ALA A CA 1
ATOM 633 C C . ALA A 1 82 ? 0.743 4.839 3.654 1.00 90.31 82 ALA A C 1
ATOM 635 O O . ALA A 1 82 ? 0.066 5.095 4.647 1.00 90.31 82 ALA A O 1
ATOM 636 N N . LEU A 1 83 ? 0.210 4.801 2.429 1.00 89.56 83 LEU A N 1
ATOM 637 C CA . LEU A 1 83 ? -1.218 4.991 2.176 1.00 89.56 83 LEU A CA 1
ATOM 638 C C . LEU A 1 83 ? -2.056 3.872 2.800 1.00 89.56 83 LEU A C 1
ATOM 640 O O . LEU A 1 83 ? -3.066 4.170 3.433 1.00 89.56 83 LEU A O 1
ATOM 644 N N . GLY A 1 84 ? -1.635 2.612 2.667 1.00 87.94 84 GLY A N 1
ATOM 645 C CA . GLY A 1 84 ? -2.315 1.477 3.294 1.00 87.94 84 GLY A CA 1
ATOM 646 C C . GLY A 1 84 ? -2.330 1.587 4.819 1.00 87.94 84 GLY A C 1
ATOM 647 O O . GLY A 1 84 ? -3.395 1.491 5.429 1.00 87.94 84 GLY A O 1
ATOM 648 N N . LEU A 1 85 ? -1.189 1.919 5.430 1.00 89.12 85 LEU A N 1
ATOM 649 C CA . LEU A 1 85 ? -1.114 2.174 6.869 1.00 89.12 85 LEU A CA 1
ATOM 650 C C . LEU A 1 85 ? -1.982 3.372 7.286 1.00 89.12 85 LEU A C 1
ATOM 652 O O . LEU A 1 85 ? -2.660 3.308 8.306 1.00 89.12 85 LEU A O 1
ATOM 656 N N . ASN A 1 86 ? -2.023 4.447 6.491 1.00 88.44 86 ASN A N 1
ATOM 657 C CA . ASN A 1 86 ? -2.873 5.607 6.763 1.00 88.44 86 ASN A CA 1
ATOM 658 C C . ASN A 1 86 ? -4.368 5.262 6.707 1.00 88.44 86 ASN A C 1
ATOM 660 O O . ASN A 1 86 ? -5.156 5.850 7.440 1.00 88.44 86 ASN A O 1
ATOM 664 N N . VAL A 1 87 ? -4.777 4.309 5.869 1.00 85.06 87 VAL A N 1
ATOM 665 C CA . VAL A 1 87 ? -6.160 3.814 5.854 1.00 85.06 87 VAL A CA 1
ATOM 666 C C . VAL A 1 87 ? -6.467 3.056 7.147 1.00 85.06 87 VAL A C 1
ATOM 668 O O . VAL A 1 87 ? -7.489 3.330 7.772 1.00 85.06 87 VAL A O 1
ATOM 671 N N . VAL A 1 88 ? -5.579 2.161 7.589 1.00 82.75 88 VAL A N 1
ATOM 672 C CA . VAL A 1 88 ? -5.778 1.369 8.817 1.00 82.75 88 VAL A CA 1
ATOM 673 C C . VAL A 1 88 ? -5.756 2.257 10.062 1.00 82.75 88 VAL A C 1
ATOM 675 O O . VAL A 1 88 ? -6.698 2.236 10.852 1.00 82.75 88 VAL A O 1
ATOM 678 N N . ALA A 1 89 ? -4.727 3.090 10.207 1.00 83.12 89 ALA A N 1
ATOM 679 C CA . ALA A 1 89 ? -4.585 3.988 11.347 1.00 83.12 89 ALA A CA 1
ATOM 680 C C . ALA A 1 89 ? -5.623 5.121 11.321 1.00 83.12 89 ALA A C 1
ATOM 682 O O . ALA A 1 89 ? -6.184 5.475 12.356 1.00 83.12 89 ALA A O 1
ATOM 683 N N . GLY A 1 90 ? -5.907 5.679 10.141 1.00 82.06 90 GLY A N 1
ATOM 684 C CA . GLY A 1 90 ? -6.798 6.826 9.979 1.00 82.06 90 GLY A CA 1
ATOM 685 C C . GLY A 1 90 ? -8.285 6.485 10.063 1.00 82.06 90 GLY A C 1
ATOM 686 O O . GLY A 1 90 ? -9.033 7.244 10.672 1.00 82.06 90 GLY A O 1
ATOM 687 N N . LEU A 1 91 ? -8.727 5.364 9.477 1.00 79.06 91 LEU A N 1
ATOM 688 C CA . LEU A 1 91 ? -10.136 4.940 9.536 1.00 79.06 91 LEU A CA 1
ATOM 689 C C . LEU A 1 91 ? -10.417 3.994 10.707 1.00 79.06 91 LEU A C 1
ATOM 691 O O . LEU A 1 91 ? -11.514 4.023 11.258 1.00 79.06 91 LEU A O 1
ATOM 695 N N . GLY A 1 92 ? -9.451 3.151 11.079 1.00 76.12 92 GLY A N 1
ATOM 696 C CA . GLY A 1 92 ? -9.596 2.186 12.169 1.00 76.12 92 GLY A CA 1
ATOM 697 C C . GLY A 1 92 ? -9.305 2.763 13.553 1.00 76.12 92 GLY A C 1
ATOM 698 O O . GLY A 1 92 ? -9.767 2.199 14.539 1.00 76.12 92 GLY A O 1
ATOM 699 N N . GLY A 1 93 ? -8.552 3.868 13.654 1.00 77.38 93 GLY A N 1
ATOM 700 C CA . GLY A 1 93 ? -8.158 4.469 14.937 1.00 77.38 93 GLY A CA 1
ATOM 701 C C . GLY A 1 93 ? -7.275 3.564 15.808 1.00 77.38 93 GLY A C 1
ATOM 702 O O . GLY A 1 93 ? -7.115 3.816 17.000 1.00 77.38 93 GLY A O 1
ATOM 703 N N . LEU A 1 94 ? -6.730 2.496 15.223 1.00 79.81 94 LEU A N 1
ATOM 704 C CA . LEU A 1 94 ? -5.934 1.466 15.878 1.00 79.81 94 LEU A CA 1
ATOM 705 C C . LEU A 1 94 ? -4.497 1.536 15.352 1.00 79.81 94 LEU A C 1
ATOM 707 O O . LEU A 1 94 ? -4.276 1.735 14.158 1.00 79.81 94 LEU A O 1
ATOM 711 N N . LEU A 1 95 ? -3.520 1.363 16.242 1.00 79.50 95 LEU A N 1
ATOM 712 C CA . LEU A 1 95 ? -2.111 1.319 15.863 1.00 79.50 95 LEU A CA 1
ATOM 713 C C . LEU A 1 95 ? -1.765 -0.086 15.343 1.00 79.50 95 LEU A C 1
ATOM 715 O O . LEU A 1 95 ? -1.718 -1.036 16.122 1.00 79.50 95 LEU A O 1
ATOM 719 N N . ASP A 1 96 ? -1.520 -0.213 14.039 1.00 83.75 96 ASP A N 1
ATOM 720 C CA . ASP A 1 96 ? -1.042 -1.449 13.408 1.00 83.75 96 ASP A CA 1
ATOM 721 C C . ASP A 1 96 ? 0.479 -1.389 13.204 1.00 83.75 96 ASP A C 1
ATOM 723 O O . ASP A 1 96 ? 0.975 -0.720 12.296 1.00 83.75 96 ASP A O 1
ATOM 727 N N . LEU A 1 97 ? 1.223 -2.083 14.070 1.00 81.31 97 LEU A N 1
ATOM 728 C CA . LEU A 1 97 ? 2.685 -2.199 13.979 1.00 81.31 97 LEU A CA 1
ATOM 729 C C . LEU A 1 97 ? 3.131 -3.430 13.175 1.00 81.31 97 LEU A C 1
ATOM 731 O O . LEU A 1 97 ? 4.306 -3.548 12.831 1.00 81.31 97 LEU A O 1
ATOM 735 N N . GLY A 1 98 ? 2.203 -4.335 12.860 1.00 81.75 98 GLY A N 1
ATOM 736 C CA . GLY A 1 98 ? 2.448 -5.581 12.131 1.00 81.75 98 GLY A CA 1
ATOM 737 C C . GLY A 1 98 ? 2.238 -5.455 10.624 1.00 81.75 98 GLY A C 1
ATOM 738 O O . GLY A 1 98 ? 2.432 -6.428 9.900 1.00 81.75 98 GLY A O 1
ATOM 739 N N . TYR A 1 99 ? 1.877 -4.269 10.131 1.00 86.75 99 TYR A N 1
ATOM 740 C CA . TYR A 1 99 ? 1.583 -4.001 8.721 1.00 86.75 99 TYR A CA 1
ATOM 741 C C . TYR A 1 99 ? 2.660 -4.519 7.744 1.00 86.75 99 TYR A C 1
ATOM 743 O O . TYR A 1 99 ? 2.353 -5.068 6.684 1.00 86.75 99 TYR A O 1
ATOM 751 N N . VAL A 1 100 ? 3.939 -4.399 8.119 1.00 87.50 100 VAL A N 1
ATOM 752 C CA . VAL A 1 100 ? 5.081 -4.834 7.292 1.00 87.50 100 VAL A CA 1
ATOM 753 C C . VAL A 1 100 ? 5.107 -6.354 7.091 1.00 87.50 100 VAL A C 1
ATOM 755 O O . VAL A 1 100 ? 5.537 -6.816 6.035 1.00 87.50 100 VAL A O 1
ATOM 758 N N . ALA A 1 101 ? 4.584 -7.135 8.036 1.00 88.00 101 ALA A N 1
ATOM 759 C CA . ALA A 1 101 ? 4.525 -8.588 7.918 1.00 88.00 101 ALA A CA 1
ATOM 760 C C . ALA A 1 101 ? 3.587 -9.033 6.784 1.00 88.00 101 ALA A C 1
ATOM 762 O O . ALA A 1 101 ? 3.924 -9.930 6.014 1.00 88.00 101 ALA A O 1
ATOM 763 N N . PHE A 1 102 ? 2.444 -8.360 6.606 1.00 87.75 102 PHE A N 1
ATOM 764 C CA . PHE A 1 102 ? 1.536 -8.634 5.484 1.00 87.75 102 PHE A CA 1
ATOM 765 C C . PHE A 1 102 ? 2.177 -8.307 4.134 1.00 87.75 102 PHE A C 1
ATOM 767 O O . PHE A 1 102 ? 2.029 -9.067 3.173 1.00 87.75 102 PHE A O 1
ATOM 774 N N . TYR A 1 103 ? 2.930 -7.206 4.074 1.00 90.00 103 TYR A N 1
ATOM 775 C CA . TYR A 1 103 ? 3.749 -6.874 2.911 1.00 90.00 103 TYR A CA 1
ATOM 776 C C . TYR A 1 103 ? 4.792 -7.968 2.625 1.00 90.00 103 TYR A C 1
ATOM 778 O O . TYR A 1 103 ? 4.893 -8.422 1.484 1.00 90.00 103 TYR A O 1
ATOM 786 N N . GLY A 1 104 ? 5.511 -8.433 3.650 1.00 89.69 104 GLY A N 1
ATOM 787 C CA . GLY A 1 104 ? 6.518 -9.490 3.534 1.00 89.69 104 GLY A CA 1
ATOM 788 C C . GLY A 1 104 ? 5.943 -10.800 2.999 1.00 89.69 104 GLY A C 1
ATOM 789 O O . GLY A 1 104 ? 6.482 -11.362 2.047 1.00 89.69 104 GLY A O 1
ATOM 790 N N . VAL A 1 105 ? 4.800 -11.244 3.529 1.00 89.88 105 VAL A N 1
ATOM 791 C CA . VAL A 1 105 ? 4.127 -12.464 3.056 1.00 89.88 105 VAL A CA 1
ATOM 792 C C . VAL A 1 105 ? 3.712 -12.349 1.587 1.00 89.88 105 VAL A C 1
ATOM 794 O O . VAL A 1 105 ? 3.946 -13.274 0.807 1.00 89.88 105 VAL A O 1
ATOM 797 N N . GLY A 1 106 ? 3.134 -11.214 1.182 1.00 89.31 106 GLY A N 1
ATOM 798 C CA . GLY A 1 106 ? 2.752 -10.982 -0.213 1.00 89.31 106 GLY A CA 1
ATOM 799 C C . GLY A 1 106 ? 3.957 -10.952 -1.157 1.00 89.31 106 GLY A C 1
ATOM 800 O O . GLY A 1 106 ? 3.928 -11.581 -2.217 1.00 89.31 106 GLY A O 1
ATOM 801 N N . ALA A 1 107 ? 5.033 -10.270 -0.757 1.00 90.19 107 ALA A N 1
ATOM 802 C CA . ALA A 1 107 ? 6.274 -10.198 -1.523 1.00 90.19 107 ALA A CA 1
ATOM 803 C C . ALA A 1 107 ? 6.957 -11.568 -1.642 1.00 90.19 107 ALA A C 1
ATOM 805 O O . ALA A 1 107 ? 7.419 -11.925 -2.725 1.00 90.19 107 ALA A O 1
ATOM 806 N N . TYR A 1 108 ? 6.974 -12.357 -0.565 1.00 89.56 108 TYR A N 1
ATOM 807 C CA . TYR A 1 108 ? 7.526 -13.710 -0.564 1.00 89.56 108 TYR A CA 1
ATOM 808 C C . TYR A 1 108 ? 6.725 -14.645 -1.471 1.00 89.56 108 TYR A C 1
ATOM 810 O O . TYR A 1 108 ? 7.306 -15.364 -2.282 1.00 89.56 108 TYR A O 1
ATOM 818 N N . LEU A 1 109 ? 5.392 -14.594 -1.397 1.00 89.06 109 LEU A N 1
ATOM 819 C CA . LEU A 1 109 ? 4.526 -15.385 -2.266 1.00 89.06 109 LEU A CA 1
ATOM 820 C C . LEU A 1 109 ? 4.714 -14.999 -3.739 1.00 89.06 109 LEU A C 1
ATOM 822 O O . LEU A 1 109 ? 4.838 -15.875 -4.591 1.00 89.06 109 LEU A O 1
ATOM 826 N N . TYR A 1 110 ? 4.813 -13.700 -4.037 1.00 88.38 110 TYR A N 1
ATOM 827 C CA . TYR A 1 110 ? 5.150 -13.232 -5.379 1.00 88.38 110 TYR A CA 1
ATOM 828 C C . TYR A 1 110 ? 6.512 -13.762 -5.833 1.00 88.38 110 TYR A C 1
ATOM 830 O O . TYR A 1 110 ? 6.607 -14.330 -6.916 1.00 88.38 110 TYR A O 1
ATOM 838 N N . ALA A 1 111 ? 7.551 -13.628 -5.004 1.00 87.62 111 ALA A N 1
ATOM 839 C CA . ALA A 1 111 ? 8.893 -14.105 -5.324 1.00 87.62 111 ALA A CA 1
ATOM 840 C C . ALA A 1 111 ? 8.916 -15.617 -5.580 1.00 87.62 111 ALA A C 1
ATOM 842 O O . ALA A 1 111 ? 9.580 -16.057 -6.512 1.00 87.62 111 ALA A O 1
ATOM 843 N N . LEU A 1 112 ? 8.161 -16.401 -4.808 1.00 85.94 112 LEU A N 1
ATOM 844 C CA . LEU A 1 112 ? 8.101 -17.854 -4.937 1.00 85.94 112 LEU A CA 1
ATOM 845 C C . LEU A 1 112 ? 7.360 -18.310 -6.208 1.00 85.94 112 LEU A C 1
ATOM 847 O O . LEU A 1 112 ? 7.776 -19.278 -6.836 1.00 85.94 112 LEU A O 1
ATOM 851 N N . LEU A 1 113 ? 6.280 -17.621 -6.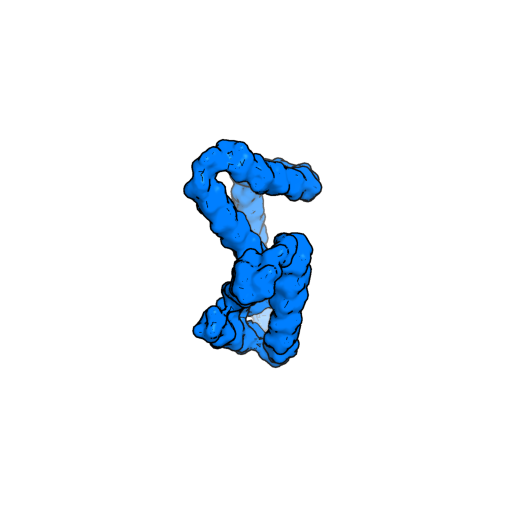596 1.00 83.75 113 LEU A N 1
ATOM 852 C CA . LEU A 1 113 ? 5.484 -17.962 -7.787 1.00 83.75 113 LEU A CA 1
ATOM 853 C C . LEU A 1 113 ? 6.041 -17.369 -9.086 1.00 83.75 113 LEU A C 1
ATOM 855 O O . LEU A 1 113 ? 5.808 -17.913 -10.166 1.00 83.75 113 LEU A O 1
ATOM 859 N N . ALA A 1 114 ? 6.734 -16.235 -8.995 1.00 82.81 114 ALA A N 1
ATOM 860 C CA . ALA A 1 114 ? 7.367 -15.591 -10.140 1.00 82.81 114 ALA A CA 1
ATOM 861 C C . ALA A 1 114 ? 8.700 -16.249 -10.506 1.00 82.81 114 ALA A C 1
ATOM 863 O O . ALA A 1 114 ? 9.175 -16.085 -11.628 1.00 82.81 114 ALA A O 1
ATOM 864 N N . SER A 1 115 ? 9.319 -16.965 -9.570 1.00 78.00 115 SER A N 1
ATOM 865 C CA . SER A 1 115 ? 10.631 -17.563 -9.757 1.00 78.00 115 SER A CA 1
ATOM 866 C C . SER A 1 115 ? 10.515 -19.045 -10.186 1.00 78.00 115 SER A C 1
ATOM 868 O O . SER A 1 115 ? 9.525 -19.713 -9.878 1.00 78.00 115 SER A O 1
ATOM 870 N N . PRO A 1 116 ? 11.502 -19.592 -10.926 1.00 72.81 116 PRO A N 1
ATOM 871 C CA . PRO A 1 116 ? 11.413 -20.923 -11.541 1.00 72.81 116 PRO A CA 1
ATOM 872 C C . PRO A 1 116 ? 11.422 -22.127 -10.583 1.00 72.81 116 PRO A C 1
ATOM 874 O O . PRO A 1 116 ? 11.532 -23.257 -11.059 1.00 72.81 116 PRO A O 1
ATOM 877 N N . GLN A 1 117 ? 11.312 -21.953 -9.262 1.00 68.31 117 GLN A N 1
ATOM 878 C CA . GLN A 1 117 ? 11.412 -23.050 -8.284 1.00 68.31 117 GLN A CA 1
ATOM 879 C C . GLN A 1 117 ? 10.353 -24.134 -8.511 1.00 68.31 117 GLN A C 1
ATOM 881 O O . GLN A 1 117 ? 10.625 -25.304 -8.267 1.00 68.31 117 GLN A O 1
ATOM 886 N N . PHE A 1 118 ? 9.171 -23.763 -9.010 1.00 65.75 118 PHE A N 1
ATOM 887 C CA . PHE A 1 118 ? 8.098 -24.706 -9.344 1.00 65.75 118 PHE A CA 1
ATOM 888 C C . PHE A 1 118 ? 8.091 -25.145 -10.818 1.00 65.75 118 PHE A C 1
ATOM 890 O O . PHE A 1 118 ? 7.153 -25.807 -11.257 1.00 65.75 118 PHE A O 1
ATOM 897 N N . GLY A 1 119 ? 9.105 -24.766 -11.606 1.00 64.94 119 GLY A N 1
ATOM 898 C CA . GLY A 1 119 ? 9.196 -25.095 -13.034 1.00 64.94 119 GLY A CA 1
ATOM 899 C C . GLY A 1 119 ? 8.153 -24.400 -13.920 1.00 64.94 119 GLY A C 1
ATOM 900 O O . GLY A 1 119 ? 8.089 -24.672 -15.116 1.00 64.94 119 GLY A O 1
ATOM 901 N N . LEU A 1 120 ? 7.350 -23.495 -13.356 1.00 63.91 120 LEU A N 1
ATOM 902 C CA . LEU A 1 120 ? 6.282 -22.780 -14.044 1.00 63.91 120 LEU A CA 1
ATOM 903 C C . LEU A 1 120 ? 6.393 -21.293 -13.688 1.00 63.91 120 LEU A C 1
ATOM 905 O O . LEU A 1 120 ? 6.264 -20.932 -12.524 1.00 63.91 120 LEU A O 1
ATOM 909 N N . HIS A 1 121 ? 6.655 -20.438 -14.678 1.00 70.69 121 HIS A N 1
ATOM 910 C CA . HIS A 1 121 ? 6.641 -18.982 -14.503 1.00 70.69 121 HIS A CA 1
ATOM 911 C C . HIS A 1 121 ? 5.217 -18.487 -14.732 1.00 70.69 121 HIS A C 1
ATOM 913 O O . HIS A 1 121 ? 4.754 -18.403 -15.872 1.00 70.69 121 HIS A O 1
ATOM 919 N N . TRP A 1 122 ? 4.500 -18.207 -13.649 1.00 74.44 122 TRP A N 1
ATOM 920 C CA . TRP A 1 122 ? 3.116 -17.759 -13.750 1.00 74.44 122 TRP A CA 1
ATOM 921 C C . TRP A 1 122 ? 3.078 -16.296 -14.219 1.00 74.44 122 TRP A C 1
ATOM 923 O O . TRP A 1 122 ? 3.928 -15.496 -13.822 1.00 74.44 122 TRP A O 1
ATOM 933 N N . PRO A 1 123 ? 2.112 -15.904 -15.070 1.00 81.75 123 PRO A N 1
ATOM 934 C CA . PRO A 1 123 ? 2.001 -14.519 -15.503 1.00 81.75 123 PRO A CA 1
ATOM 935 C C . PRO A 1 123 ? 1.685 -13.613 -14.308 1.00 81.75 123 PRO A C 1
ATOM 937 O O . PRO A 1 123 ? 0.852 -13.953 -13.464 1.00 81.75 123 PRO A O 1
ATOM 940 N N . PHE A 1 124 ? 2.298 -12.424 -14.275 1.00 80.81 124 PHE A N 1
ATOM 941 C CA . PHE A 1 124 ? 2.116 -11.415 -13.219 1.00 80.81 124 PHE A CA 1
ATOM 942 C C . PHE A 1 124 ? 0.639 -11.188 -12.857 1.00 80.81 124 PHE A C 1
ATOM 944 O O . PHE A 1 124 ? 0.275 -11.154 -11.684 1.00 80.81 124 PHE A O 1
ATOM 951 N N . LEU A 1 125 ? -0.220 -11.103 -13.877 1.00 85.50 125 LEU A N 1
ATOM 952 C CA . LEU A 1 125 ? -1.659 -10.875 -13.727 1.00 85.50 125 LEU A CA 1
ATOM 953 C C . LEU A 1 125 ? -2.388 -11.973 -12.948 1.00 85.50 125 LEU A C 1
ATOM 955 O O . LEU A 1 125 ? -3.462 -11.706 -12.424 1.00 85.50 125 LEU A O 1
ATOM 959 N N . LEU A 1 126 ? -1.837 -13.185 -12.882 1.00 84.81 126 LEU A N 1
ATOM 960 C CA . LEU A 1 126 ? -2.438 -14.313 -12.174 1.00 84.81 126 LEU A CA 1
ATOM 961 C C . LEU A 1 126 ? -1.835 -14.489 -10.776 1.00 84.81 126 LEU A C 1
ATOM 963 O O . LEU A 1 126 ? -2.549 -14.837 -9.838 1.00 84.81 126 LEU A O 1
ATOM 967 N N . ILE A 1 127 ? -0.554 -14.146 -10.611 1.00 85.88 127 ILE A N 1
ATOM 968 C CA . ILE A 1 127 ? 0.096 -14.088 -9.295 1.00 85.88 127 ILE A CA 1
ATOM 969 C C . ILE A 1 127 ? -0.527 -12.980 -8.439 1.00 85.88 127 ILE A C 1
ATOM 971 O O . ILE A 1 127 ? -0.757 -13.186 -7.253 1.00 85.88 127 ILE A O 1
ATOM 975 N N . LEU A 1 128 ? -0.844 -11.823 -9.029 1.00 87.94 128 LEU A N 1
ATOM 976 C CA . LEU A 1 128 ? -1.391 -10.670 -8.310 1.00 87.94 128 LEU A CA 1
ATOM 977 C C . LEU A 1 128 ? -2.694 -10.974 -7.533 1.00 87.94 128 LEU A C 1
ATOM 979 O O . LEU A 1 128 ? -2.699 -10.775 -6.318 1.00 87.94 128 LEU A O 1
ATOM 983 N N . PRO A 1 129 ? -3.785 -11.481 -8.145 1.00 89.88 129 PRO A N 1
ATOM 984 C CA . PRO A 1 129 ? -5.006 -11.809 -7.411 1.00 89.88 129 PRO A CA 1
ATOM 985 C C . PRO A 1 129 ? -4.795 -12.950 -6.415 1.00 89.88 129 PRO A C 1
ATOM 987 O O . PRO A 1 129 ? -5.415 -12.944 -5.356 1.00 89.88 129 PRO A O 1
ATOM 990 N N . LEU A 1 130 ? -3.904 -13.900 -6.711 1.00 88.81 130 LEU A N 1
ATOM 991 C CA . LEU A 1 130 ? -3.592 -14.997 -5.800 1.00 88.81 130 LEU A CA 1
ATOM 992 C C . LEU A 1 130 ? -2.843 -14.503 -4.556 1.00 88.81 130 LEU A C 1
ATOM 994 O O . LEU A 1 130 ? -3.172 -14.904 -3.441 1.00 88.81 130 LEU A O 1
ATOM 998 N N . ALA A 1 131 ? -1.891 -13.587 -4.732 1.00 89.81 131 ALA A N 1
ATOM 999 C CA . ALA A 1 131 ? -1.176 -12.951 -3.636 1.00 89.81 131 ALA A CA 1
ATOM 1000 C C . ALA A 1 131 ? -2.111 -12.092 -2.781 1.00 89.81 131 ALA A C 1
ATOM 1002 O O . ALA A 1 131 ? -2.090 -12.195 -1.555 1.00 89.81 131 ALA A O 1
ATOM 1003 N N . VAL A 1 132 ? -2.990 -11.315 -3.421 1.00 90.69 132 VAL A N 1
ATOM 1004 C CA . VAL A 1 132 ? -4.033 -10.548 -2.726 1.00 90.69 132 VAL A CA 1
ATOM 1005 C C . VAL A 1 132 ? -4.959 -11.477 -1.945 1.00 90.69 132 VAL A C 1
ATOM 1007 O O . VAL A 1 132 ? -5.219 -11.216 -0.775 1.00 90.69 132 VAL A O 1
ATOM 1010 N N . ALA A 1 133 ? -5.422 -12.576 -2.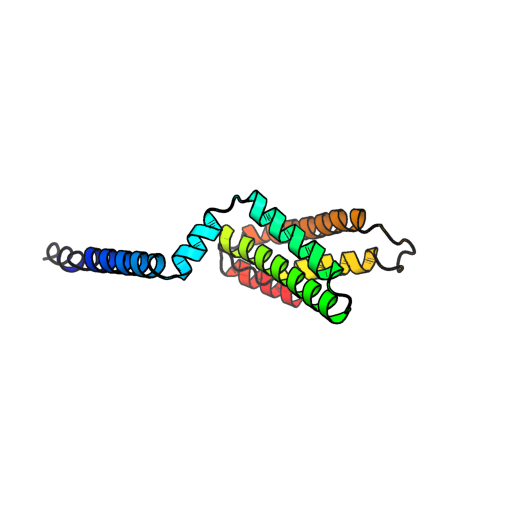544 1.00 93.06 133 ALA A N 1
ATOM 1011 C CA . ALA A 1 133 ? -6.296 -13.536 -1.878 1.00 93.06 133 ALA A CA 1
ATOM 1012 C C . ALA A 1 133 ? -5.610 -14.204 -0.678 1.00 93.06 133 ALA A C 1
ATOM 1014 O O . ALA A 1 133 ? -6.213 -14.304 0.387 1.00 93.06 133 ALA A O 1
ATOM 1015 N N . ALA A 1 134 ? -4.347 -14.614 -0.817 1.00 92.06 134 ALA A N 1
ATOM 1016 C CA . ALA A 1 134 ? -3.586 -15.234 0.264 1.00 92.06 134 ALA A CA 1
ATOM 1017 C C . ALA A 1 134 ? -3.348 -14.266 1.433 1.00 92.06 134 ALA A C 1
ATOM 1019 O O . ALA A 1 134 ? -3.597 -14.618 2.588 1.00 92.06 134 ALA A O 1
ATOM 1020 N N . VAL A 1 135 ? -2.927 -13.030 1.144 1.00 91.75 135 VAL A N 1
ATOM 1021 C CA . VAL A 1 135 ? -2.726 -11.994 2.170 1.00 91.75 135 VAL A CA 1
ATOM 1022 C C . VAL A 1 135 ? -4.056 -11.598 2.810 1.00 91.75 135 VAL A C 1
ATOM 1024 O O . VAL A 1 135 ? -4.111 -11.449 4.026 1.00 91.75 135 VAL A O 1
ATOM 1027 N N . ALA A 1 136 ? -5.141 -11.491 2.039 1.00 90.56 136 ALA A N 1
ATOM 1028 C CA . ALA A 1 136 ? -6.474 -11.218 2.573 1.00 90.56 136 ALA A CA 1
ATOM 1029 C C . ALA A 1 136 ? -6.968 -12.348 3.485 1.00 90.56 136 ALA A C 1
ATOM 1031 O O . ALA A 1 136 ? -7.544 -12.072 4.535 1.00 90.56 136 ALA A O 1
ATOM 1032 N N . LEU A 1 137 ? -6.712 -13.609 3.127 1.00 92.38 137 LEU A N 1
ATOM 1033 C CA . LEU A 1 137 ? -7.074 -14.762 3.947 1.00 92.38 137 LEU A CA 1
ATOM 1034 C C . LEU A 1 137 ? -6.297 -14.766 5.268 1.00 92.38 137 LEU A C 1
ATOM 1036 O O . LEU A 1 137 ? -6.898 -14.937 6.325 1.00 92.38 137 LEU A O 1
ATOM 1040 N N . LEU A 1 138 ? -4.985 -14.521 5.222 1.00 88.50 138 LEU A N 1
ATOM 1041 C CA . LEU A 1 138 ? -4.149 -14.404 6.420 1.00 88.50 138 LEU A CA 1
ATOM 1042 C C . LEU A 1 138 ? -4.549 -13.201 7.277 1.00 88.50 138 LEU A C 1
ATOM 1044 O O . LEU A 1 138 ? -4.690 -13.334 8.489 1.00 88.50 138 LEU A O 1
ATOM 1048 N N . GLY A 1 139 ? -4.802 -12.051 6.654 1.00 87.19 139 GLY A N 1
ATOM 1049 C CA . GLY A 1 139 ? -5.309 -1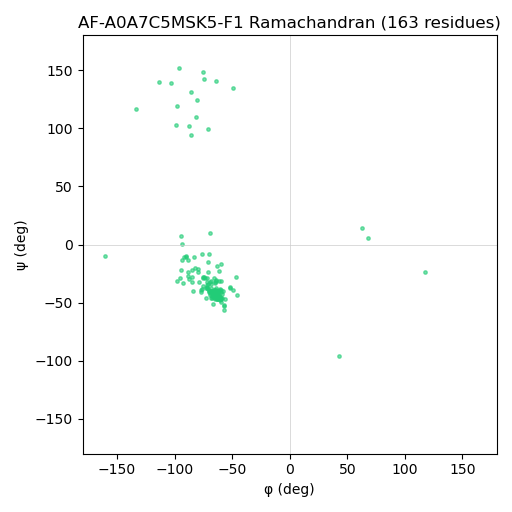0.854 7.319 1.00 87.19 139 GLY A CA 1
ATOM 1050 C C . GLY A 1 139 ? -6.668 -11.080 7.971 1.00 87.19 139 GLY A C 1
ATOM 1051 O O . GLY A 1 139 ? -6.889 -10.621 9.085 1.00 87.19 139 GLY A O 1
ATOM 1052 N N . PHE A 1 140 ? -7.557 -11.848 7.342 1.00 87.88 140 PHE A N 1
ATOM 1053 C CA . PHE A 1 140 ? -8.835 -12.234 7.934 1.00 87.88 140 PHE A CA 1
ATOM 1054 C C . PHE A 1 140 ? -8.649 -13.191 9.117 1.00 87.88 140 PHE A C 1
ATOM 1056 O O . PHE A 1 140 ? -9.228 -12.968 10.180 1.00 87.88 140 PHE A O 1
ATOM 1063 N N . LEU A 1 141 ? -7.810 -14.221 8.966 1.00 87.81 141 LEU A N 1
ATOM 1064 C CA . LEU A 1 141 ? -7.532 -15.202 10.019 1.00 87.81 141 LEU A CA 1
ATOM 1065 C C . LEU A 1 141 ? -6.910 -14.552 11.261 1.00 87.81 141 LEU A C 1
ATOM 1067 O O . LEU A 1 141 ? -7.255 -14.915 12.383 1.00 87.81 141 LEU A O 1
ATOM 1071 N N . LEU A 1 142 ? -6.012 -13.587 11.053 1.00 80.88 142 LEU A N 1
ATOM 1072 C CA . LEU A 1 142 ? -5.314 -12.857 12.112 1.00 80.88 142 LEU A CA 1
ATOM 1073 C C . LEU A 1 142 ? -6.128 -11.670 12.644 1.00 80.88 142 LEU A C 1
ATOM 1075 O O . LEU A 1 142 ? -6.058 -11.356 13.830 1.00 80.88 142 LEU A O 1
ATOM 1079 N N . GLY A 1 143 ? -6.931 -11.027 11.799 1.00 78.38 143 GLY A N 1
ATOM 1080 C CA . GLY A 1 143 ? -7.788 -9.897 12.158 1.00 78.38 143 GLY A CA 1
ATOM 1081 C C . GLY A 1 143 ? -9.030 -10.308 12.951 1.00 78.38 143 GLY A C 1
ATOM 1082 O O . GLY A 1 143 ? -9.438 -9.616 13.880 1.00 78.38 143 GLY A O 1
ATOM 1083 N N . ALA A 1 144 ? -9.614 -11.471 12.651 1.00 82.81 144 ALA A N 1
ATOM 1084 C CA . ALA A 1 144 ? -10.784 -11.987 13.361 1.00 82.81 144 ALA A CA 1
ATOM 1085 C C . ALA A 1 144 ? -10.598 -12.120 14.894 1.00 82.81 144 ALA A C 1
ATOM 1087 O O . ALA A 1 144 ? -11.484 -11.679 15.633 1.00 82.81 144 ALA A O 1
ATOM 1088 N N . PRO A 1 145 ? -9.490 -12.684 15.424 1.00 76.44 145 PRO A N 1
ATOM 1089 C CA . PRO A 1 145 ? -9.242 -12.697 16.866 1.00 76.44 145 PRO A CA 1
ATOM 1090 C C . PRO A 1 145 ? -8.877 -11.311 17.410 1.00 76.44 145 PRO A C 1
ATOM 1092 O O . PRO A 1 145 ? -9.176 -11.009 18.564 1.00 76.44 145 PRO A O 1
ATOM 1095 N N . SER A 1 146 ? -8.263 -10.459 16.590 1.00 69.38 146 SER A N 1
ATOM 1096 C CA . SER A 1 146 ? -7.731 -9.165 17.007 1.00 69.38 146 SER A CA 1
ATOM 1097 C C . SER A 1 146 ? -8.828 -8.110 17.225 1.00 69.38 146 SER A C 1
ATOM 1099 O O . SER A 1 146 ? -8.722 -7.302 18.147 1.00 69.38 146 SER A O 1
ATOM 1101 N N . LEU A 1 147 ? -9.961 -8.219 16.516 1.00 68.31 147 LEU A N 1
ATOM 1102 C CA . LEU A 1 147 ? -11.183 -7.437 16.772 1.00 68.31 147 LEU A CA 1
ATOM 1103 C C . LEU A 1 147 ? -11.771 -7.636 18.183 1.00 68.31 147 LEU A C 1
ATOM 1105 O O . LEU A 1 147 ? -12.599 -6.838 18.622 1.00 68.31 147 LEU A O 1
ATOM 1109 N N . ARG A 1 148 ? -11.379 -8.697 18.902 1.00 71.12 148 ARG A N 1
ATOM 1110 C CA . ARG A 1 148 ? -11.822 -8.941 20.287 1.00 71.12 148 ARG A CA 1
ATOM 1111 C C . ARG A 1 148 ? -10.995 -8.169 21.323 1.00 71.12 148 ARG A C 1
ATOM 1113 O O . ARG A 1 148 ? -11.384 -8.131 22.489 1.00 71.12 148 ARG A O 1
ATOM 1120 N N . LEU A 1 149 ? -9.878 -7.563 20.919 1.00 71.69 149 LEU A N 1
ATOM 1121 C CA . LEU A 1 149 ? -8.958 -6.823 21.782 1.00 71.69 149 LEU A CA 1
ATOM 1122 C C . LEU A 1 149 ? -9.168 -5.312 21.605 1.00 71.69 149 LEU A C 1
ATOM 1124 O O . LEU A 1 149 ? -9.363 -4.816 20.500 1.00 71.69 149 LEU A O 1
ATOM 1128 N N . ARG A 1 150 ? -9.143 -4.553 22.705 1.00 69.62 150 ARG A N 1
ATOM 1129 C CA . ARG A 1 150 ? -9.299 -3.090 22.670 1.00 69.62 150 ARG A CA 1
ATOM 1130 C C . ARG A 1 150 ? -7.944 -2.422 22.417 1.00 69.62 150 ARG A C 1
ATOM 1132 O O . ARG A 1 150 ? -6.997 -2.734 23.131 1.00 69.62 150 ARG A O 1
ATOM 1139 N N . GLY A 1 151 ? -7.895 -1.490 21.459 1.00 70.50 151 GLY A N 1
ATOM 1140 C CA . GLY A 1 151 ? -6.865 -0.450 21.297 1.00 70.50 151 GLY A CA 1
ATOM 1141 C C . GLY A 1 151 ? -5.421 -0.904 21.510 1.00 70.50 151 GLY A C 1
ATOM 1142 O O . GLY A 1 151 ? -4.781 -1.439 20.607 1.00 70.50 151 GLY A O 1
ATOM 1143 N N . ASP A 1 152 ? -4.926 -0.701 22.726 1.00 78.00 152 ASP A N 1
ATOM 1144 C CA . ASP A 1 152 ? -3.535 -0.942 23.121 1.00 78.00 152 ASP A CA 1
ATOM 1145 C C . ASP A 1 152 ? -3.127 -2.422 23.036 1.00 78.00 152 ASP A C 1
ATOM 1147 O O . ASP A 1 152 ? -1.984 -2.745 22.712 1.00 78.00 152 ASP A O 1
ATOM 1151 N N . TYR A 1 153 ? -4.067 -3.345 23.252 1.00 73.44 153 TYR A N 1
ATOM 1152 C CA . TYR A 1 153 ? -3.794 -4.782 23.157 1.00 73.44 153 TYR A CA 1
ATOM 1153 C C . TYR A 1 153 ? -3.645 -5.260 21.710 1.00 73.44 153 TYR A C 1
ATOM 1155 O O . TYR A 1 153 ? -2.919 -6.220 21.450 1.00 73.44 153 TYR A O 1
ATOM 1163 N N . LEU A 1 154 ? -4.293 -4.581 20.760 1.00 76.06 154 LEU A N 1
ATOM 1164 C CA . LEU A 1 154 ? -4.146 -4.887 19.340 1.00 76.06 154 LEU A CA 1
ATOM 1165 C C . LEU A 1 154 ? -2.750 -4.498 18.832 1.00 76.06 154 LEU A C 1
ATOM 1167 O O . LEU A 1 154 ? -2.117 -5.262 18.102 1.00 76.06 154 LEU A O 1
ATOM 1171 N N . ALA A 1 155 ? -2.241 -3.346 19.273 1.00 79.31 155 ALA A N 1
ATOM 1172 C CA . ALA A 1 155 ? -0.905 -2.872 18.917 1.00 79.31 155 ALA A CA 1
ATOM 1173 C C . ALA A 1 155 ? 0.196 -3.850 19.366 1.00 79.31 155 ALA A C 1
ATOM 1175 O O . ALA A 1 155 ? 1.119 -4.144 18.609 1.00 79.31 155 ALA A O 1
ATOM 1176 N N . ILE A 1 156 ? 0.073 -4.417 20.571 1.00 79.19 156 ILE A N 1
ATOM 1177 C CA . ILE A 1 156 ? 1.037 -5.394 21.105 1.00 79.19 156 ILE A CA 1
ATOM 1178 C C . ILE A 1 156 ? 1.017 -6.701 20.298 1.00 79.19 156 ILE A C 1
ATOM 1180 O O . ILE A 1 156 ? 2.073 -7.241 19.970 1.00 79.19 156 ILE A O 1
ATOM 1184 N N . VAL A 1 157 ? -0.169 -7.208 19.947 1.00 77.56 157 VAL A N 1
ATOM 1185 C CA . VAL A 1 157 ? -0.303 -8.451 19.167 1.00 77.56 157 VAL A CA 1
ATOM 1186 C C . VAL A 1 157 ? 0.268 -8.293 17.758 1.00 77.56 157 VAL A C 1
ATOM 1188 O O . VAL A 1 157 ? 0.967 -9.184 17.275 1.00 77.56 157 VAL A O 1
ATOM 1191 N N . THR A 1 158 ? 0.023 -7.151 17.111 1.00 81.44 158 THR A N 1
ATOM 1192 C CA . THR A 1 158 ? 0.575 -6.876 15.775 1.00 81.44 158 THR A CA 1
ATOM 1193 C C . THR A 1 158 ? 2.095 -6.693 15.804 1.00 81.44 158 THR A C 1
ATOM 1195 O O . THR A 1 158 ? 2.769 -7.173 14.896 1.00 81.44 158 THR A O 1
ATOM 1198 N N . LEU A 1 159 ? 2.658 -6.114 16.874 1.00 82.12 159 LEU A N 1
ATOM 1199 C CA . LEU A 1 159 ? 4.109 -6.055 17.094 1.00 82.12 159 LEU A CA 1
ATOM 1200 C C . LEU A 1 159 ? 4.707 -7.461 17.240 1.00 82.12 159 LEU A C 1
ATOM 1202 O O . LEU A 1 159 ? 5.695 -7.775 16.581 1.00 82.12 159 LEU A O 1
ATOM 1206 N N . GLY A 1 160 ? 4.086 -8.327 18.048 1.00 80.19 160 GLY A N 1
ATOM 1207 C CA . GLY A 1 160 ? 4.522 -9.718 18.202 1.00 80.19 160 GLY A CA 1
ATOM 1208 C C . GLY A 1 160 ? 4.534 -10.485 16.877 1.00 80.19 160 GLY A C 1
ATOM 1209 O O . GLY A 1 160 ? 5.484 -11.209 16.597 1.00 80.19 160 GLY A O 1
ATOM 1210 N N . PHE A 1 161 ? 3.528 -10.275 16.027 1.00 76.62 161 PHE A N 1
ATOM 1211 C CA . PHE A 1 161 ? 3.494 -10.851 14.682 1.00 76.62 161 PHE A CA 1
ATOM 1212 C C . PHE A 1 161 ? 4.583 -10.268 13.770 1.00 76.62 161 PHE A C 1
ATOM 1214 O O . PHE A 1 161 ? 5.285 -11.017 13.095 1.00 76.62 161 PHE A O 1
ATOM 1221 N N . GLY A 1 162 ? 4.772 -8.947 13.800 1.00 77.00 162 GLY A N 1
ATOM 1222 C CA . GLY A 1 162 ? 5.811 -8.260 13.033 1.00 77.00 162 GLY A CA 1
ATOM 1223 C C . GLY A 1 162 ? 7.246 -8.640 13.411 1.00 77.00 162 GLY A C 1
ATOM 1224 O O . GLY A 1 162 ? 8.147 -8.403 12.620 1.00 77.00 162 GLY A O 1
ATOM 1225 N N . GLN A 1 163 ? 7.475 -9.222 14.592 1.00 81.50 163 GLN A N 1
ATOM 1226 C CA . GLN A 1 163 ? 8.782 -9.762 14.995 1.00 81.50 163 GLN A CA 1
ATOM 1227 C C . GLN A 1 163 ? 9.057 -11.174 14.453 1.00 81.50 163 GLN A C 1
ATOM 1229 O O . GLN A 1 163 ? 10.208 -11.600 14.440 1.00 81.50 163 GLN A O 1
ATOM 1234 N N . ILE A 1 164 ? 8.016 -11.920 14.066 1.00 74.56 164 ILE A N 1
ATOM 1235 C CA . ILE A 1 164 ? 8.129 -13.320 13.619 1.00 74.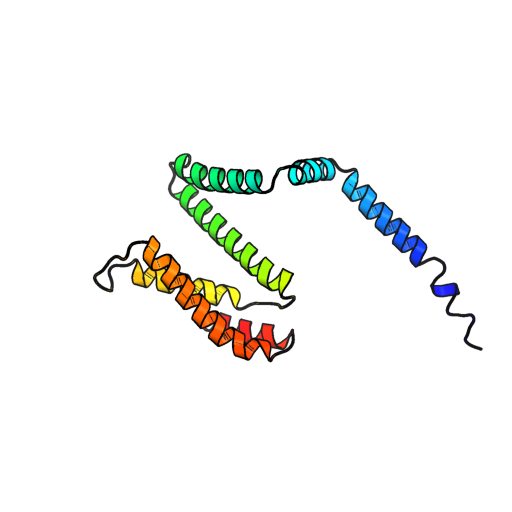56 164 ILE A CA 1
ATOM 1236 C C . ILE A 1 164 ? 8.219 -13.412 12.087 1.00 74.56 164 ILE A C 1
ATOM 1238 O O . ILE A 1 164 ? 8.795 -14.370 11.573 1.00 74.56 164 ILE A O 1
ATOM 1242 N N . ALA A 1 165 ? 7.628 -12.447 11.377 1.00 64.19 165 ALA A N 1
ATOM 1243 C CA . ALA A 1 165 ? 7.626 -12.357 9.916 1.00 64.19 165 ALA A CA 1
ATOM 1244 C C . ALA A 1 165 ? 8.907 -11.719 9.364 1.00 64.19 165 ALA A C 1
ATOM 1246 O O . ALA A 1 165 ? 9.359 -12.185 8.294 1.00 64.19 165 ALA A O 1
#

Solvent-accessible surface area (backbone atoms only — not comparable to full-atom values): 9218 Å² total; per-residue (Å²): 144,74,80,77,67,59,62,68,62,54,66,57,52,58,60,48,50,53,51,49,52,48,48,52,52,53,56,53,56,70,37,78,66,28,55,53,50,51,56,61,66,69,49,55,70,67,58,56,52,48,51,51,53,49,50,65,54,45,52,58,73,71,39,88,46,69,68,60,39,51,51,49,50,54,50,52,50,51,50,53,52,50,51,53,48,45,49,45,38,67,73,64,73,35,60,72,61,21,60,65,31,55,52,48,54,32,50,49,51,44,52,55,46,58,32,66,86,76,78,48,70,54,57,67,83,60,48,50,60,51,31,50,50,52,42,49,50,52,48,47,66,57,42,62,66,42,73,77,43,64,59,73,56,34,28,54,52,25,38,59,50,38,73,74,96

Sequence (165 aa):
MGAGLKSLSEFGRDEWVAREEKRRQDGASRGRLGLLRQAWQGVDSRLRWLAALLLATLVPLLASNVYVVQVAGLTGLYVILALGLNVVAGLGGLLDLGYVAFYGVGAYLYALLASPQFGLHWPFLLILPLAVAAVALLGFLLGAPSLRLRGDYLAIVTLGFGQIA

Secondary structure (DSSP, 8-state):
--SSSSHHHHTTHHHHHHHHHHHHHHHHHHSHHHHHHHHHHSS-HHHHHHHHHHHHHHHHHH---HHHHHHHHHHHHHHHHHHHHHHHHHHH-S--S-HHHHHHHHHHHHHHHHSGGGS----HHHHHHHHHHHHHHHHHHHHHHHTTS-THHHHHHHHHHHTT-